Protein AF-A0A7C1FM64-F1 (afdb_monomer)

Mean predicted aligned error: 16.37 Å

Foldseek 3Di:
DPDDAQQAFDQDPVRDTHGRHHPVVVVVDDPPPPPVPVPPPPDQDPLNVLLVVLVVLLVQLVVQLVVLVVPPDDDPDPVRVVVVVVVCVVVDDPVVVVVVVVCCVVVPPDPQPDPVNVVVVVVNVVSVVSNVVSVVSNVVSVVSNVVSVVVVVVVVVVVD

pLDDT: mean 76.18, std 14.7, range [36.38, 93.38]

Solvent-accessible surface area (backbone atoms only — not comparable to full-atom values): 9291 Å² total; per-residue (Å²): 134,82,83,80,64,73,61,45,67,44,78,42,99,85,77,45,76,45,74,40,65,41,72,78,54,59,72,69,52,74,77,72,75,77,71,72,68,68,69,74,67,84,69,74,49,71,48,56,54,43,33,51,54,13,49,50,37,28,51,52,16,50,51,47,37,50,54,56,54,76,67,51,82,77,76,76,49,73,71,53,49,50,51,55,52,48,53,52,60,72,70,47,52,74,68,55,53,52,51,52,50,53,50,39,68,75,70,44,88,60,90,63,72,47,67,69,51,43,54,53,50,54,52,49,50,55,49,52,50,52,41,54,53,22,52,50,42,27,51,53,13,49,51,44,29,51,53,30,50,52,52,47,51,58,58,57,62,70,76,111

Secondary structure (DSSP, 8-state):
---PPTTPEEEPTTS-EEEPPPHHHHTTS----------------HHHHHHHHHHHHHHHHHHHHHHHHHTPPPPPPHHHHHHHHHHHHHHS-HHHHHHHHHHHHHH---TT-SHHHHHHHHHHHHHHHHHHHHHHHHHHHHHHHHHHHHHHHHHHGGG-

Sequence (160 aa):
MEPTQAGQQIPCDCGNLLAIPTLLEMRKLEPARAVVADKNGTSWGVAQRTIVAGIVLCLVGVALVAYFWLRRPELPDDTTIRRIVQQQVEAASPSELIWMWQTMRSEGLQPGRDKAVRSLLEWRRRYNLAMAGSCVVILAGGVVVVCALVTYRNTGAKAH

Structure (mmCIF, N/CA/C/O backbone):
data_AF-A0A7C1FM64-F1
#
_entry.id   AF-A0A7C1FM64-F1
#
loop_
_atom_site.group_PDB
_atom_site.id
_atom_site.type_symbol
_atom_site.label_atom_id
_atom_site.label_alt_id
_atom_site.label_comp_id
_atom_site.label_asym_id
_atom_site.label_entity_id
_atom_site.label_seq_id
_atom_site.pdbx_PDB_ins_code
_atom_site.Cartn_x
_atom_site.Cartn_y
_atom_site.Cartn_z
_atom_site.occupancy
_atom_site.B_iso_or_equiv
_atom_site.auth_seq_id
_atom_site.auth_comp_id
_atom_site.auth_asym_id
_atom_site.auth_atom_id
_atom_site.pdbx_PDB_model_num
ATOM 1 N N . MET A 1 1 ? -30.140 -26.288 44.783 1.00 41.25 1 MET A N 1
ATOM 2 C CA . MET A 1 1 ? -30.686 -24.956 45.102 1.00 41.25 1 MET A CA 1
ATOM 3 C C . MET A 1 1 ? -31.586 -25.166 46.301 1.00 41.25 1 MET A C 1
ATOM 5 O O . MET A 1 1 ? -32.655 -25.742 46.144 1.00 41.25 1 MET A O 1
ATOM 9 N N . GLU A 1 2 ? -31.087 -24.873 47.498 1.00 37.12 2 GLU A N 1
ATOM 10 C CA . GLU A 1 2 ? -31.894 -24.963 48.717 1.00 37.12 2 GLU A CA 1
ATOM 11 C C . GLU A 1 2 ? -33.025 -23.924 48.648 1.00 37.12 2 GLU A C 1
ATOM 13 O O . GLU A 1 2 ? -32.791 -22.805 48.185 1.00 37.12 2 GLU A O 1
ATOM 18 N N . PRO A 1 3 ? -34.263 -24.277 49.027 1.00 51.62 3 PRO A N 1
ATOM 19 C CA . PRO A 1 3 ? -35.376 -23.342 48.977 1.00 51.62 3 PRO A CA 1
ATOM 20 C C . PRO A 1 3 ? -35.182 -22.250 50.038 1.00 51.62 3 PRO A C 1
ATOM 22 O O . PRO A 1 3 ? -35.258 -22.519 51.236 1.00 51.62 3 PRO A O 1
ATOM 25 N N . THR A 1 4 ? -34.940 -21.012 49.601 1.00 57.34 4 THR A N 1
ATOM 26 C CA . THR A 1 4 ? -34.920 -19.831 50.476 1.00 57.34 4 THR A CA 1
ATOM 27 C C . THR A 1 4 ? -36.264 -19.707 51.196 1.00 57.34 4 THR A C 1
ATOM 29 O O . THR A 1 4 ? -37.318 -19.620 50.563 1.00 57.34 4 THR A O 1
ATOM 32 N N . GLN A 1 5 ? -36.229 -19.730 52.530 1.00 52.16 5 GLN A N 1
ATOM 33 C CA . GLN A 1 5 ? -37.417 -19.653 53.375 1.00 52.16 5 GLN A CA 1
ATOM 34 C C . GLN A 1 5 ? -38.068 -18.268 53.279 1.00 52.16 5 GLN A C 1
ATOM 36 O O . GLN A 1 5 ? -37.418 -17.234 53.442 1.00 52.16 5 GLN A O 1
ATOM 41 N N . ALA A 1 6 ? -39.380 -18.257 53.038 1.00 55.22 6 ALA A N 1
ATOM 42 C CA . ALA A 1 6 ? -40.194 -17.050 53.091 1.00 55.22 6 ALA A CA 1
ATOM 43 C C . ALA A 1 6 ? -40.084 -16.392 54.480 1.00 55.22 6 ALA A C 1
ATOM 45 O O . ALA A 1 6 ? -40.207 -17.075 55.496 1.00 55.22 6 ALA A O 1
ATOM 46 N N . GLY A 1 7 ? -39.861 -15.074 54.515 1.00 53.12 7 GLY A N 1
ATOM 47 C CA . GLY A 1 7 ? -39.626 -14.302 55.744 1.00 53.12 7 GLY A CA 1
ATOM 48 C C . GLY A 1 7 ? -38.170 -13.881 55.986 1.00 53.12 7 GLY A C 1
ATOM 49 O O . GLY A 1 7 ? -37.900 -13.203 56.975 1.00 53.12 7 GLY A O 1
ATOM 50 N N . GLN A 1 8 ? -37.229 -14.241 55.104 1.00 62.03 8 GLN A N 1
ATOM 51 C CA . GLN A 1 8 ? -35.846 -13.756 55.176 1.00 62.03 8 GLN A CA 1
ATOM 52 C C . GLN A 1 8 ? -35.662 -12.397 54.483 1.00 62.03 8 GLN A C 1
ATOM 54 O O . GLN A 1 8 ? -36.352 -12.062 53.519 1.00 62.03 8 GLN A O 1
ATOM 59 N N . GLN A 1 9 ? -34.713 -11.609 54.993 1.00 62.12 9 GLN A N 1
ATOM 60 C CA . GLN A 1 9 ? -34.239 -10.389 54.344 1.00 62.12 9 GLN A CA 1
ATOM 61 C C . GLN A 1 9 ? -33.069 -10.755 53.434 1.00 62.12 9 GLN A C 1
ATOM 63 O O . GLN A 1 9 ? -32.088 -11.329 53.906 1.00 62.12 9 GLN A O 1
ATOM 68 N N . ILE A 1 10 ? -33.173 -10.435 52.146 1.00 67.38 10 ILE A N 1
ATOM 69 C CA . ILE A 1 10 ? -32.073 -10.618 51.197 1.00 67.38 10 ILE A CA 1
ATOM 70 C C . ILE A 1 10 ? -31.409 -9.269 50.908 1.00 67.38 10 ILE A C 1
ATOM 72 O O . ILE A 1 10 ? -32.109 -8.268 50.724 1.00 67.38 10 ILE A O 1
ATOM 76 N N . PRO A 1 11 ? -30.069 -9.207 50.876 1.00 61.53 11 PRO A N 1
ATOM 77 C CA . PRO A 1 11 ? -29.375 -8.016 50.417 1.00 61.53 11 PRO A CA 1
ATOM 78 C C . PRO A 1 11 ? -29.646 -7.816 48.921 1.00 61.53 11 PRO A C 1
ATOM 80 O O . PRO A 1 11 ? -29.524 -8.747 48.127 1.00 61.53 11 PRO A O 1
ATOM 83 N N . CYS A 1 12 ? -30.044 -6.603 48.547 1.00 64.12 12 CYS A N 1
ATOM 84 C CA . CYS A 1 12 ? -30.202 -6.185 47.159 1.00 64.12 12 CYS A CA 1
ATOM 85 C C . CYS A 1 12 ? -28.880 -5.600 46.635 1.00 64.12 12 CYS A C 1
ATOM 87 O O . CYS A 1 12 ? -28.122 -5.011 47.407 1.00 64.12 12 CYS A O 1
ATOM 89 N N . ASP A 1 13 ? -28.639 -5.669 45.324 1.00 60.25 13 ASP A N 1
ATOM 90 C CA . ASP A 1 13 ? -27.460 -5.068 44.667 1.00 60.25 13 ASP A CA 1
ATOM 91 C C . ASP A 1 13 ? -27.332 -3.551 44.903 1.00 60.25 13 ASP A C 1
ATOM 93 O O . ASP A 1 13 ? -26.259 -2.978 44.741 1.00 60.25 13 ASP A O 1
ATOM 97 N N . CYS A 1 14 ? -28.409 -2.883 45.328 1.00 61.62 14 CYS A N 1
ATOM 98 C CA . CYS A 1 14 ? -28.390 -1.474 45.718 1.00 61.62 14 CYS A CA 1
ATOM 99 C C . CYS A 1 14 ? -27.955 -1.218 47.177 1.00 61.62 14 CYS A C 1
ATOM 101 O O . CYS A 1 14 ? -28.027 -0.080 47.636 1.00 61.62 14 CYS A O 1
ATOM 103 N N . GLY A 1 15 ? -27.536 -2.249 47.921 1.00 64.06 15 GLY A N 1
ATOM 104 C CA . GLY A 1 15 ? -27.068 -2.147 49.310 1.00 64.06 15 GLY A CA 1
ATOM 105 C C . GLY A 1 15 ? -28.174 -2.127 50.374 1.00 64.06 15 GLY A C 1
ATOM 106 O O . GLY A 1 15 ? -27.872 -2.092 51.564 1.00 64.06 15 GLY A O 1
ATOM 107 N N . ASN A 1 16 ? -29.447 -2.184 49.973 1.00 63.72 16 ASN A N 1
ATOM 108 C CA . ASN A 1 16 ? -30.587 -2.229 50.891 1.00 63.72 16 ASN A CA 1
ATOM 109 C C . ASN A 1 16 ? -31.028 -3.666 51.205 1.00 63.72 16 ASN A C 1
ATOM 111 O O . ASN A 1 16 ? -30.936 -4.561 50.365 1.00 63.72 16 ASN A O 1
ATOM 115 N N . LEU A 1 17 ? -31.560 -3.871 52.412 1.00 66.50 17 LEU A N 1
ATOM 116 C CA . LEU A 1 17 ? -32.146 -5.139 52.851 1.00 66.50 17 LEU A CA 1
ATOM 117 C C . LEU A 1 17 ? -33.606 -5.214 52.393 1.00 66.50 17 LEU A C 1
ATOM 119 O O . LEU A 1 17 ? -34.433 -4.396 52.798 1.00 66.50 17 LEU A O 1
ATOM 123 N N . LEU A 1 18 ? -33.925 -6.189 51.541 1.00 65.69 18 LEU A N 1
ATOM 124 C CA . LEU A 1 18 ? -35.274 -6.401 51.026 1.00 65.69 18 LEU A CA 1
ATOM 125 C C . LEU A 1 18 ? -35.954 -7.524 51.817 1.00 65.69 18 LEU A C 1
ATOM 127 O O . LEU A 1 18 ? -35.528 -8.678 51.766 1.00 65.69 18 LEU A O 1
ATOM 131 N N . ALA A 1 19 ? -37.006 -7.188 52.564 1.00 66.56 19 ALA A N 1
ATOM 132 C CA . ALA A 1 19 ? -37.796 -8.168 53.304 1.00 66.56 19 ALA A CA 1
ATOM 133 C C . ALA A 1 19 ? -38.711 -8.948 52.350 1.00 66.56 19 ALA A C 1
ATOM 135 O O . ALA A 1 19 ? -39.562 -8.360 51.681 1.00 66.56 19 ALA A O 1
ATOM 136 N N . ILE A 1 20 ? -38.546 -10.273 52.290 1.00 65.38 20 ILE A N 1
ATOM 137 C CA . ILE A 1 20 ? -39.428 -11.143 51.510 1.00 65.38 20 ILE A CA 1
ATOM 138 C C . ILE A 1 20 ? -40.727 -11.346 52.311 1.00 65.38 20 ILE A C 1
ATOM 140 O O . ILE A 1 20 ? -40.672 -11.926 53.401 1.00 65.38 20 ILE A O 1
ATOM 144 N N . PRO A 1 21 ? -41.892 -10.901 51.801 1.00 61.00 21 PRO A N 1
ATOM 145 C CA . PRO A 1 21 ? -43.161 -11.045 52.506 1.00 61.00 21 PRO A CA 1
ATOM 146 C C . PRO A 1 21 ? -43.526 -12.524 52.686 1.00 61.00 21 PRO A C 1
ATOM 148 O O . PRO A 1 21 ? -43.130 -13.389 51.903 1.00 61.00 21 PRO A O 1
ATOM 151 N N . THR A 1 22 ? -44.276 -12.838 53.741 1.00 66.75 22 THR A N 1
ATOM 152 C CA . THR A 1 22 ? -44.648 -14.227 54.057 1.00 66.75 22 THR A CA 1
ATOM 153 C C . THR A 1 22 ? -45.558 -14.833 52.978 1.00 66.75 22 THR A C 1
ATOM 155 O O . THR A 1 22 ? -46.249 -14.118 52.251 1.00 66.75 22 THR A O 1
ATOM 158 N N . LEU A 1 23 ? -45.606 -16.169 52.878 1.00 59.31 23 LEU A N 1
ATOM 159 C CA . LEU A 1 23 ? -46.397 -16.893 51.862 1.00 59.31 23 LEU A CA 1
ATOM 160 C C . LEU A 1 23 ? -47.882 -16.480 51.815 1.00 59.31 23 LEU A C 1
ATOM 162 O O . LEU A 1 23 ? -48.520 -16.556 50.765 1.00 59.31 23 LEU A O 1
ATOM 166 N N . LEU A 1 24 ? -48.432 -16.027 52.943 1.00 63.19 24 LEU A N 1
ATOM 167 C CA . LEU A 1 24 ? -49.823 -15.589 53.050 1.00 63.19 24 LEU A CA 1
ATOM 168 C C . LEU A 1 24 ? -50.060 -14.223 52.383 1.00 63.19 24 LEU A C 1
ATOM 170 O O . LEU A 1 24 ? -51.146 -13.967 51.863 1.00 63.19 24 LEU A O 1
ATOM 174 N N . GLU A 1 25 ? -49.037 -13.369 52.363 1.00 61.09 25 GLU A N 1
ATOM 175 C CA . GLU A 1 25 ? -49.055 -12.061 51.705 1.00 61.09 25 GLU A CA 1
ATOM 176 C C . GLU A 1 25 ? -48.661 -12.149 50.229 1.00 61.09 25 GLU A C 1
ATOM 178 O O . GLU A 1 25 ? -49.234 -11.431 49.412 1.00 61.09 25 GLU A O 1
ATOM 183 N N . MET A 1 26 ? -47.807 -13.110 49.852 1.00 62.41 26 MET A N 1
ATOM 184 C CA . MET A 1 26 ? -47.545 -13.448 48.443 1.00 62.41 26 MET A CA 1
ATOM 185 C C . MET A 1 26 ? -48.823 -13.796 47.674 1.00 62.41 26 MET A C 1
ATOM 187 O O . MET A 1 26 ? -48.951 -13.460 46.502 1.00 62.41 26 MET A O 1
ATOM 191 N N . ARG A 1 27 ? -49.805 -14.419 48.337 1.00 64.25 27 ARG A N 1
ATOM 192 C CA . ARG A 1 27 ? -51.092 -14.781 47.722 1.00 64.25 27 ARG A CA 1
ATOM 193 C C . ARG A 1 27 ? -52.015 -13.583 47.462 1.00 64.25 27 ARG A C 1
ATOM 195 O O . ARG A 1 27 ? -52.965 -13.717 46.699 1.00 64.25 27 ARG A O 1
ATOM 202 N N . LYS A 1 28 ? -51.768 -12.446 48.122 1.00 66.75 28 LYS A N 1
ATOM 203 C CA . LYS A 1 28 ? -52.545 -11.205 47.964 1.00 66.75 28 LYS A CA 1
ATOM 204 C C . LYS A 1 28 ? -51.949 -10.258 46.927 1.00 66.75 28 LYS A C 1
ATOM 206 O O . LYS A 1 28 ? -52.602 -9.285 46.565 1.00 66.75 28 LYS A O 1
ATOM 211 N N . LEU A 1 29 ? -50.725 -10.519 46.474 1.00 66.31 29 LEU A N 1
ATOM 212 C CA . LEU A 1 29 ? -50.103 -9.744 45.414 1.00 66.31 29 LEU A CA 1
ATOM 213 C C . LEU A 1 29 ? -50.836 -10.022 44.103 1.00 66.31 29 LEU A C 1
ATOM 215 O O . LEU A 1 29 ? -50.993 -11.171 43.688 1.00 66.31 29 LEU A O 1
ATOM 219 N N . GLU A 1 30 ? -51.304 -8.951 43.470 1.00 66.88 30 GLU A N 1
ATOM 220 C CA . GLU A 1 30 ? -51.884 -9.025 42.138 1.00 66.88 30 GLU A CA 1
ATOM 221 C C . GLU A 1 30 ? -50.823 -9.608 41.195 1.00 66.88 30 GLU A C 1
ATOM 223 O O . GLU A 1 30 ? -49.678 -9.137 41.214 1.00 66.88 30 GLU A O 1
ATOM 228 N N . PRO A 1 31 ? -51.136 -10.665 40.421 1.00 61.75 31 PRO A N 1
ATOM 229 C CA . PRO A 1 31 ? -50.178 -11.233 39.491 1.00 61.75 31 PRO A CA 1
ATOM 230 C C . PRO A 1 31 ? -49.771 -10.121 38.538 1.00 61.75 31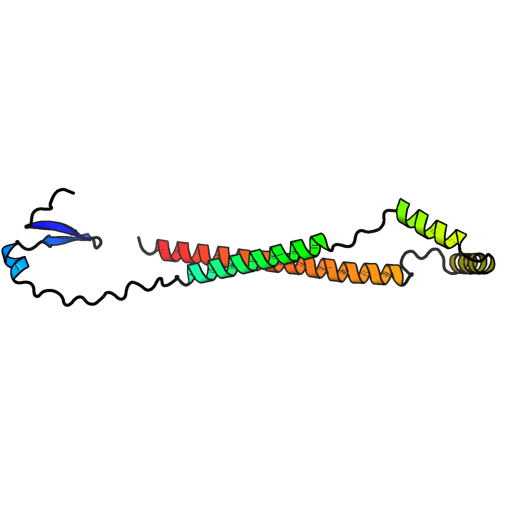 PRO A C 1
ATOM 232 O O . PRO A 1 31 ? -50.592 -9.628 37.763 1.00 61.75 31 PRO A O 1
ATOM 235 N N . ALA A 1 32 ? -48.509 -9.700 38.639 1.00 58.53 32 ALA A N 1
ATOM 236 C CA . ALA A 1 32 ? -47.971 -8.667 37.781 1.00 58.53 32 ALA A CA 1
ATOM 237 C C . ALA A 1 32 ? -48.270 -9.091 36.346 1.00 58.53 32 ALA A C 1
ATOM 239 O O . ALA A 1 32 ? -47.822 -10.151 35.897 1.00 58.53 32 ALA A O 1
ATOM 240 N N . ARG A 1 33 ? -49.085 -8.289 35.649 1.00 53.38 33 ARG A N 1
ATOM 241 C CA . ARG A 1 33 ? -49.299 -8.440 34.214 1.00 53.38 33 ARG A CA 1
ATOM 242 C C . ARG A 1 33 ? -47.903 -8.558 33.642 1.00 53.38 33 ARG A C 1
ATOM 244 O O . ARG A 1 33 ? -47.102 -7.654 33.871 1.00 53.38 33 ARG A O 1
ATOM 251 N N . ALA A 1 34 ? -47.596 -9.692 33.016 1.00 53.62 34 ALA A N 1
ATOM 252 C CA . ALA A 1 34 ? -46.309 -9.888 32.387 1.00 53.62 34 ALA A CA 1
ATOM 253 C C . ALA A 1 34 ? -46.202 -8.799 31.323 1.00 53.62 34 ALA A C 1
ATOM 255 O O . ALA A 1 34 ? -46.676 -8.952 30.198 1.00 53.62 34 ALA A O 1
ATOM 256 N N . VAL A 1 35 ? -45.635 -7.654 31.707 1.00 53.19 35 VAL A N 1
ATOM 257 C CA . VAL A 1 35 ? -44.930 -6.793 30.790 1.00 53.19 35 VAL A CA 1
ATOM 258 C C . VAL A 1 35 ? -43.922 -7.771 30.247 1.00 53.19 35 VAL A C 1
ATOM 260 O O . VAL A 1 35 ? -43.024 -8.210 30.967 1.00 53.19 35 VAL A O 1
ATOM 263 N N . VAL A 1 36 ? -44.195 -8.260 29.040 1.00 55.06 36 VAL A N 1
ATOM 264 C CA . VAL A 1 36 ? -43.194 -8.919 28.231 1.00 55.06 36 VAL A CA 1
ATOM 265 C C . VAL A 1 36 ? -42.093 -7.882 28.224 1.00 55.06 36 VAL A C 1
ATOM 267 O O . VAL A 1 36 ? -42.224 -6.861 27.557 1.00 55.06 36 VAL A O 1
ATOM 270 N N . ALA A 1 37 ? -41.114 -8.048 29.117 1.00 51.44 37 ALA A N 1
ATOM 271 C CA . ALA A 1 37 ? -39.898 -7.282 29.076 1.00 51.44 37 ALA A CA 1
ATOM 272 C C . ALA A 1 37 ? -39.419 -7.586 27.675 1.00 51.44 37 ALA A C 1
ATOM 274 O O . ALA A 1 37 ? -39.102 -8.744 27.385 1.00 51.44 37 ALA A O 1
ATOM 275 N N . ASP A 1 38 ? -39.592 -6.600 26.797 1.00 50.38 38 ASP A N 1
ATOM 276 C CA . ASP A 1 38 ? -39.270 -6.697 25.392 1.00 50.38 38 ASP A CA 1
ATOM 277 C C . ASP A 1 38 ? -37.862 -7.257 25.398 1.00 50.38 38 ASP A C 1
ATOM 279 O O . ASP A 1 38 ? -36.977 -6.614 25.966 1.00 50.38 38 ASP A O 1
ATOM 283 N N . LYS A 1 39 ? -37.713 -8.539 25.024 1.00 51.72 39 LYS A N 1
ATOM 284 C CA . LYS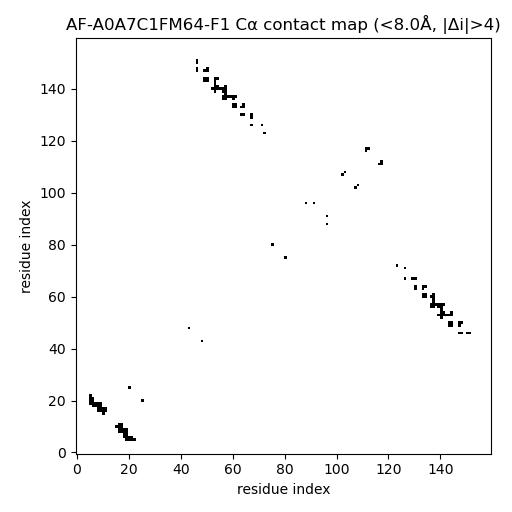 A 1 39 ? -36.501 -9.319 25.298 1.00 51.72 39 LYS A CA 1
ATOM 285 C C . LYS A 1 39 ? -35.373 -8.473 24.769 1.00 51.72 39 LYS A C 1
ATOM 287 O O . LYS A 1 39 ? -35.295 -8.414 23.549 1.00 51.72 39 LYS A O 1
ATOM 292 N N . ASN A 1 40 ? -34.611 -7.823 25.663 1.00 53.25 40 ASN A N 1
ATOM 293 C CA . ASN A 1 40 ? -33.657 -6.758 25.359 1.00 53.25 40 ASN A CA 1
ATOM 294 C C . ASN A 1 40 ? -33.045 -7.031 23.996 1.00 53.25 40 ASN A C 1
ATOM 296 O O . ASN A 1 40 ? -32.135 -7.858 23.894 1.00 53.25 40 ASN A O 1
ATOM 300 N N . GLY A 1 41 ? -33.652 -6.449 22.955 1.00 49.91 41 GLY A N 1
ATOM 301 C CA . GLY A 1 41 ? -33.379 -6.860 21.587 1.00 49.91 41 GLY A CA 1
ATOM 302 C C . GLY A 1 41 ? -31.926 -6.544 21.397 1.00 49.91 41 GLY A C 1
ATOM 303 O O . GLY A 1 41 ? -31.595 -5.377 21.558 1.00 49.91 41 GLY A O 1
ATOM 304 N N . THR A 1 42 ? -31.092 -7.573 21.222 1.00 58.53 42 THR A N 1
ATOM 305 C CA . THR A 1 42 ? -29.650 -7.593 21.494 1.00 58.53 42 THR A CA 1
ATOM 306 C C . THR A 1 42 ? -28.986 -6.321 20.982 1.00 58.53 42 THR A C 1
ATOM 308 O O . THR A 1 42 ? -28.513 -6.235 19.849 1.00 58.53 42 THR A O 1
ATOM 311 N N . SER A 1 43 ? -29.034 -5.277 21.802 1.00 62.88 43 SER A N 1
ATOM 312 C CA . SER A 1 43 ? -28.824 -3.916 21.340 1.00 62.88 43 SER A CA 1
ATOM 313 C C . SER A 1 43 ? -27.343 -3.716 21.496 1.00 62.88 43 SER A C 1
ATOM 315 O O . SER A 1 43 ? -26.864 -3.399 22.583 1.00 62.88 43 SER A O 1
ATOM 317 N N . TRP A 1 44 ? -26.609 -4.004 20.422 1.00 69.75 44 TRP A N 1
ATOM 318 C CA . TRP A 1 44 ? -25.174 -3.779 20.386 1.00 69.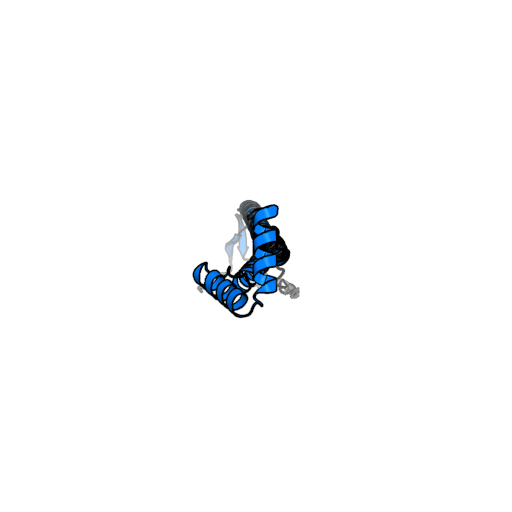75 44 TRP A CA 1
ATOM 319 C C . TRP A 1 44 ? -24.894 -2.364 20.867 1.00 69.75 44 TRP A C 1
ATOM 321 O O . TRP A 1 44 ? -25.345 -1.396 20.243 1.00 69.75 44 TRP A O 1
ATOM 331 N N . GLY A 1 45 ? -24.156 -2.263 21.972 1.00 75.56 45 GLY A N 1
ATOM 332 C CA . GLY A 1 45 ? -23.729 -0.979 22.500 1.00 75.56 45 GLY A CA 1
ATOM 333 C C . GLY A 1 45 ? -22.933 -0.225 21.438 1.00 75.56 45 GLY A C 1
ATOM 334 O O . GLY A 1 45 ? -22.270 -0.830 20.591 1.00 75.56 45 GLY A O 1
ATOM 335 N N . VAL A 1 46 ? -22.975 1.108 21.482 1.00 77.38 46 VAL A N 1
ATOM 336 C CA . VAL A 1 46 ? -22.241 1.967 20.534 1.00 77.38 46 VAL A CA 1
ATOM 337 C C . VAL A 1 46 ? -20.759 1.572 20.465 1.00 77.38 46 VAL A C 1
ATOM 339 O O . VAL A 1 46 ? -20.204 1.500 19.373 1.00 77.38 46 VAL A O 1
ATOM 342 N N . ALA A 1 47 ? -20.159 1.193 21.599 1.00 77.56 47 ALA A N 1
ATOM 343 C CA . ALA A 1 47 ? -18.788 0.689 21.673 1.00 77.56 47 ALA A CA 1
ATOM 344 C C . ALA A 1 47 ? -18.560 -0.623 20.892 1.00 77.56 47 ALA A C 1
ATOM 346 O O . ALA A 1 47 ? -17.548 -0.768 20.216 1.00 77.56 47 ALA A O 1
ATOM 347 N N . GLN A 1 48 ? -19.497 -1.577 20.927 1.00 82.81 48 GLN A N 1
ATOM 348 C CA . GLN A 1 48 ? -19.373 -2.814 20.140 1.00 82.81 48 GLN A CA 1
ATOM 349 C C . GLN A 1 48 ? -19.454 -2.526 18.639 1.00 82.81 48 GLN A C 1
ATOM 351 O O . GLN A 1 48 ? -18.682 -3.084 17.861 1.00 82.81 48 GLN A O 1
ATOM 356 N N . ARG A 1 49 ? -20.339 -1.609 18.225 1.00 85.81 49 ARG A N 1
ATOM 357 C CA . ARG A 1 49 ? -20.462 -1.202 16.817 1.00 85.81 49 ARG A CA 1
ATOM 358 C C . ARG A 1 49 ? -19.188 -0.525 16.305 1.00 85.81 49 ARG A C 1
ATOM 360 O O . ARG A 1 49 ? -18.748 -0.834 15.200 1.00 85.81 49 ARG A O 1
ATOM 367 N N . THR A 1 50 ? -18.577 0.358 17.097 1.00 85.56 50 THR A N 1
ATOM 368 C CA . THR A 1 50 ? -17.341 1.057 16.705 1.00 85.56 50 THR A CA 1
ATOM 369 C C . THR A 1 50 ? -16.127 0.132 16.680 1.00 85.56 50 THR A C 1
ATOM 371 O O . THR A 1 50 ? -15.317 0.238 15.760 1.00 85.56 50 THR A O 1
ATOM 374 N N . ILE A 1 51 ? -16.027 -0.822 17.613 1.00 86.56 51 ILE A N 1
ATOM 375 C CA . ILE A 1 51 ? -14.977 -1.853 17.589 1.00 86.56 51 ILE A CA 1
ATOM 376 C C . ILE A 1 51 ? -15.086 -2.691 16.314 1.00 86.56 51 ILE A C 1
ATOM 378 O O . ILE A 1 51 ? -14.092 -2.856 15.608 1.00 86.56 51 ILE A O 1
ATOM 382 N N . VAL A 1 52 ? -16.285 -3.176 15.975 1.00 89.06 52 VAL A N 1
ATOM 383 C CA . VAL A 1 52 ? -16.491 -3.973 14.755 1.00 89.06 52 VAL A CA 1
ATOM 384 C C . VAL A 1 52 ? -16.172 -3.155 13.504 1.00 89.06 52 VAL A C 1
ATOM 386 O O . VAL A 1 52 ? -15.468 -3.650 12.629 1.00 89.06 52 VAL A O 1
ATOM 389 N N . ALA A 1 53 ? -16.599 -1.891 13.437 1.00 88.12 53 ALA A N 1
ATOM 390 C CA . ALA A 1 53 ? -16.259 -1.009 12.321 1.00 88.12 53 ALA A CA 1
ATOM 391 C C . ALA A 1 53 ? -14.738 -0.812 12.166 1.00 88.12 53 ALA A C 1
ATOM 393 O O . ALA A 1 53 ? -14.216 -0.883 11.053 1.00 88.12 53 ALA A O 1
ATOM 394 N N . GLY A 1 54 ? -14.013 -0.621 13.274 1.00 87.75 54 GLY A N 1
ATOM 395 C CA . GLY A 1 54 ? -12.555 -0.501 13.266 1.00 87.75 54 GLY A CA 1
ATOM 396 C C . GLY A 1 54 ? -11.848 -1.792 12.833 1.00 87.75 54 GLY A C 1
ATOM 397 O O . GLY A 1 54 ? -10.914 -1.740 12.034 1.00 87.75 54 GLY A O 1
ATOM 398 N N . ILE A 1 55 ? -12.336 -2.957 13.273 1.00 91.00 55 ILE A N 1
ATOM 399 C CA . ILE A 1 55 ? -11.823 -4.265 12.830 1.00 91.00 55 ILE A CA 1
ATOM 400 C C . ILE A 1 55 ? -12.043 -4.452 11.326 1.00 91.00 55 ILE A C 1
ATOM 402 O O . ILE A 1 55 ? -11.123 -4.872 10.625 1.00 91.00 55 ILE A O 1
ATOM 406 N N . VAL A 1 56 ? -13.228 -4.112 10.813 1.00 92.81 56 VAL A N 1
ATOM 407 C CA . VAL A 1 56 ? -13.525 -4.192 9.375 1.00 92.81 56 VAL A CA 1
ATOM 408 C C . VAL A 1 56 ? -12.579 -3.291 8.577 1.00 92.81 56 VAL A C 1
ATOM 410 O O . VAL A 1 56 ? -12.023 -3.742 7.580 1.00 92.81 56 VAL A O 1
ATOM 413 N N . LEU A 1 57 ? -12.316 -2.064 9.038 1.00 90.44 57 LEU A N 1
ATOM 414 C CA . LEU A 1 57 ? -11.333 -1.169 8.414 1.00 90.44 57 LEU A CA 1
ATOM 415 C C . LEU A 1 57 ? -9.923 -1.775 8.385 1.00 90.44 57 LEU A C 1
ATOM 417 O O . LEU A 1 57 ? -9.269 -1.745 7.342 1.00 90.44 57 LEU A O 1
ATOM 421 N N . CYS A 1 58 ? -9.473 -2.371 9.492 1.00 91.44 58 CYS A N 1
ATOM 422 C CA . CYS A 1 58 ? -8.190 -3.072 9.538 1.00 91.44 58 CYS A CA 1
ATOM 423 C C . CYS A 1 58 ? -8.143 -4.237 8.543 1.00 91.44 58 CYS A C 1
ATOM 425 O O . CYS A 1 58 ? -7.166 -4.366 7.808 1.00 91.44 58 CYS A O 1
ATOM 427 N N . LEU A 1 59 ? -9.196 -5.058 8.478 1.00 93.00 59 LEU A N 1
ATOM 428 C CA . LEU A 1 59 ? -9.273 -6.187 7.547 1.00 93.00 59 LEU A CA 1
ATOM 429 C C . LEU A 1 59 ? -9.240 -5.730 6.087 1.00 93.00 59 LEU A C 1
ATOM 431 O O . LEU A 1 59 ? -8.516 -6.315 5.284 1.00 93.00 59 LEU A O 1
ATOM 435 N N . VAL A 1 60 ? -9.966 -4.662 5.749 1.00 93.06 60 VAL A N 1
ATOM 436 C CA . VAL A 1 60 ? -9.929 -4.063 4.408 1.00 93.06 60 VAL A CA 1
ATOM 437 C C . VAL A 1 60 ? -8.521 -3.564 4.082 1.00 93.06 60 VAL A C 1
ATOM 439 O O . VAL A 1 60 ? -8.005 -3.855 3.005 1.00 93.06 60 VAL A O 1
ATOM 442 N N . GLY A 1 61 ? -7.867 -2.872 5.016 1.00 89.75 61 GLY A N 1
ATOM 443 C CA . GLY A 1 61 ? -6.492 -2.415 4.838 1.00 89.75 61 GLY A CA 1
ATOM 444 C C . GLY A 1 61 ? -5.510 -3.570 4.613 1.00 89.75 61 GLY A C 1
ATOM 445 O O . GLY A 1 61 ? -4.706 -3.516 3.685 1.00 89.75 61 GLY A O 1
ATOM 446 N N . VAL A 1 62 ? -5.614 -4.651 5.393 1.00 91.94 62 VAL A N 1
ATOM 447 C CA . VAL A 1 62 ? -4.783 -5.858 5.227 1.00 91.94 62 VAL A CA 1
ATOM 448 C C . VAL A 1 62 ? -5.040 -6.529 3.879 1.00 91.94 62 VAL A C 1
ATOM 450 O O . VAL A 1 62 ? -4.088 -6.894 3.192 1.00 91.94 62 VAL A O 1
ATOM 453 N N . ALA A 1 63 ? -6.302 -6.652 3.463 1.00 92.50 63 ALA A N 1
ATOM 454 C CA . ALA A 1 63 ? -6.656 -7.221 2.165 1.00 92.50 63 ALA A CA 1
ATOM 455 C C . ALA A 1 63 ? -6.079 -6.395 1.004 1.00 92.50 63 ALA A C 1
ATOM 457 O O . ALA A 1 63 ? -5.538 -6.963 0.055 1.00 92.50 63 ALA A O 1
ATOM 458 N N . LEU A 1 64 ? -6.131 -5.062 1.100 1.00 90.25 64 LEU A N 1
ATOM 459 C CA . LEU A 1 64 ? -5.516 -4.167 0.120 1.00 90.25 64 LEU A CA 1
ATOM 460 C C . LEU A 1 64 ? -3.995 -4.330 0.089 1.00 90.25 64 LEU A C 1
ATOM 462 O O . LEU A 1 64 ? -3.431 -4.486 -0.991 1.00 90.25 64 LEU A O 1
ATOM 466 N N . VAL A 1 65 ? -3.331 -4.364 1.249 1.00 90.75 65 VAL A N 1
ATOM 467 C CA . VAL A 1 65 ? -1.881 -4.607 1.321 1.00 90.75 65 VAL A CA 1
ATOM 468 C C . VAL A 1 65 ? -1.526 -5.953 0.697 1.00 90.75 65 VAL A C 1
ATOM 470 O O . VAL A 1 65 ? -0.612 -6.001 -0.115 1.00 90.75 65 VAL A O 1
ATOM 473 N N . ALA A 1 66 ? -2.258 -7.025 1.005 1.00 91.00 66 ALA A N 1
ATOM 474 C CA . ALA A 1 66 ? -2.023 -8.344 0.423 1.00 91.00 66 ALA A CA 1
ATOM 475 C C . ALA A 1 66 ? -2.224 -8.343 -1.101 1.00 91.00 66 ALA A C 1
ATOM 477 O O . ALA A 1 66 ? -1.386 -8.863 -1.837 1.00 91.00 66 ALA A O 1
ATOM 478 N N . TYR A 1 67 ? -3.284 -7.697 -1.593 1.00 91.06 67 TYR A N 1
ATOM 479 C CA . TYR A 1 67 ? -3.539 -7.530 -3.025 1.00 91.06 67 TYR A CA 1
ATOM 480 C C . TYR A 1 67 ? -2.402 -6.772 -3.727 1.00 91.06 67 TYR A C 1
ATOM 482 O O . TYR A 1 67 ? -1.923 -7.198 -4.783 1.00 91.06 67 TYR A O 1
ATOM 490 N N . PHE A 1 68 ? -1.928 -5.685 -3.113 1.00 87.50 68 PHE A N 1
ATOM 491 C CA . PHE A 1 68 ? -0.756 -4.941 -3.570 1.00 87.50 68 PHE A CA 1
ATOM 492 C C . PHE A 1 68 ? 0.575 -5.647 -3.254 1.00 87.50 68 PHE A C 1
ATOM 494 O O . PHE A 1 68 ? 1.634 -5.216 -3.678 1.00 87.50 68 PHE A O 1
ATOM 501 N N . TRP A 1 69 ? 0.598 -6.728 -2.494 1.00 85.44 69 TRP A N 1
ATOM 502 C CA . TRP A 1 69 ? 1.824 -7.497 -2.316 1.00 85.44 69 TRP A CA 1
ATOM 503 C C . TRP A 1 69 ? 1.943 -8.544 -3.420 1.00 85.44 69 TRP A C 1
ATOM 505 O O . TRP A 1 69 ? 2.979 -8.667 -4.066 1.00 85.44 69 TRP A O 1
ATOM 515 N N . LEU A 1 70 ? 0.838 -9.236 -3.697 1.00 87.00 70 LEU A N 1
ATOM 516 C CA . LEU A 1 70 ? 0.739 -10.297 -4.700 1.00 87.00 70 LEU A CA 1
ATOM 517 C C . LEU A 1 70 ? 0.913 -9.796 -6.137 1.00 87.00 70 LEU A C 1
ATOM 519 O O . LEU A 1 70 ? 1.404 -10.531 -6.985 1.00 87.00 70 LEU A O 1
ATOM 523 N N . ARG A 1 71 ? 0.505 -8.557 -6.429 1.00 84.38 71 ARG A N 1
ATOM 524 C CA . ARG A 1 71 ? 0.638 -7.957 -7.769 1.00 84.38 71 ARG A CA 1
ATOM 525 C C . ARG A 1 71 ? 1.878 -7.082 -7.909 1.00 84.38 71 ARG A C 1
ATOM 527 O O . ARG A 1 71 ? 1.931 -6.256 -8.825 1.00 84.38 71 ARG A O 1
ATOM 534 N N . ARG A 1 72 ? 2.813 -7.168 -6.960 1.00 79.81 72 ARG A N 1
ATOM 535 C CA . ARG A 1 72 ? 3.987 -6.307 -6.960 1.00 79.81 72 ARG A CA 1
ATOM 536 C C . ARG A 1 72 ? 4.812 -6.648 -8.196 1.00 79.81 72 ARG A C 1
ATOM 538 O O . ARG A 1 72 ? 5.106 -7.820 -8.414 1.00 79.81 72 ARG A O 1
ATOM 545 N N . PRO A 1 73 ? 5.199 -5.656 -9.002 1.00 72.38 73 PRO A N 1
ATOM 546 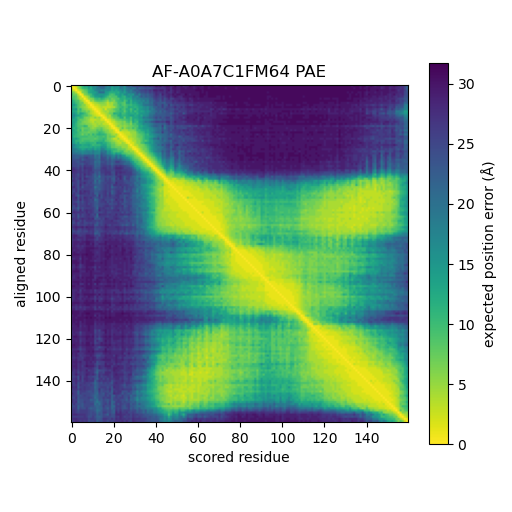C CA . PRO A 1 73 ? 6.085 -5.936 -10.109 1.00 72.38 73 PRO A CA 1
ATOM 547 C C . PRO A 1 73 ? 7.467 -6.312 -9.617 1.00 72.38 73 PRO A C 1
ATOM 549 O O . PRO A 1 73 ? 8.117 -5.547 -8.895 1.00 72.38 73 PRO A O 1
ATOM 552 N N . GLU A 1 74 ? 7.904 -7.488 -10.037 1.00 71.50 74 GLU A N 1
ATOM 553 C CA . GLU A 1 74 ? 9.285 -7.901 -9.891 1.00 71.50 74 GLU A CA 1
ATOM 554 C C . GLU A 1 74 ? 10.130 -7.138 -10.914 1.00 71.50 74 GLU A C 1
ATOM 556 O O . GLU A 1 74 ? 9.760 -7.015 -12.085 1.00 71.50 74 GLU A O 1
ATOM 561 N N . LEU A 1 75 ? 11.250 -6.580 -10.464 1.00 70.38 75 LEU A N 1
ATOM 562 C CA . LEU A 1 75 ? 12.246 -6.058 -11.389 1.00 70.38 75 LEU A CA 1
ATOM 563 C C . LEU A 1 75 ? 12.968 -7.269 -11.984 1.00 70.38 75 LEU A C 1
ATOM 565 O O . LEU A 1 75 ? 13.385 -8.132 -11.209 1.00 70.38 75 LEU A O 1
ATOM 569 N N . PRO A 1 76 ? 13.103 -7.364 -13.317 1.00 73.31 76 PRO A N 1
ATOM 570 C CA . PRO A 1 76 ? 13.912 -8.417 -13.903 1.00 73.31 76 PRO A CA 1
ATOM 571 C C . PRO A 1 76 ? 15.329 -8.311 -13.342 1.00 73.31 76 PRO A C 1
ATOM 573 O O . PRO A 1 76 ? 15.890 -7.219 -13.266 1.00 73.31 76 PRO A O 1
ATOM 576 N N . ASP A 1 77 ? 15.874 -9.448 -12.924 1.00 79.50 77 ASP A N 1
ATOM 577 C CA . ASP A 1 77 ? 17.237 -9.539 -12.410 1.00 79.50 77 ASP A CA 1
ATOM 578 C C . ASP A 1 77 ? 18.259 -9.102 -13.478 1.00 79.50 77 ASP A C 1
ATOM 580 O O . ASP A 1 77 ? 17.988 -9.209 -14.681 1.00 79.50 77 ASP A O 1
ATOM 584 N N . ASP A 1 78 ? 19.450 -8.663 -13.063 1.00 78.75 78 ASP A N 1
ATOM 585 C CA . ASP A 1 78 ? 20.500 -8.170 -13.973 1.00 78.75 78 ASP A CA 1
ATOM 586 C C . ASP A 1 78 ? 20.851 -9.210 -15.048 1.00 78.75 78 ASP A C 1
ATOM 588 O O . ASP A 1 78 ? 21.089 -8.885 -16.216 1.00 78.75 78 ASP A O 1
ATOM 592 N N . THR A 1 79 ? 20.808 -10.491 -14.679 1.00 83.81 79 THR A N 1
ATOM 593 C CA . THR A 1 79 ? 21.018 -11.614 -15.597 1.00 83.81 79 THR A CA 1
ATOM 594 C C . THR A 1 79 ? 19.938 -11.703 -16.680 1.00 83.81 79 THR A C 1
ATOM 596 O O . THR A 1 79 ? 20.238 -11.985 -17.844 1.00 83.81 79 THR A O 1
ATOM 599 N N . THR A 1 80 ? 18.688 -11.420 -16.316 1.00 82.38 80 THR A N 1
ATOM 600 C CA . THR A 1 80 ? 17.527 -11.441 -17.212 1.00 82.38 80 THR A CA 1
ATOM 601 C C . THR A 1 80 ? 17.554 -10.233 -18.139 1.00 82.38 80 THR A C 1
ATOM 603 O O . THR A 1 80 ? 17.379 -10.388 -19.348 1.00 82.38 80 THR A O 1
ATOM 606 N N . ILE A 1 81 ? 17.869 -9.049 -17.605 1.00 81.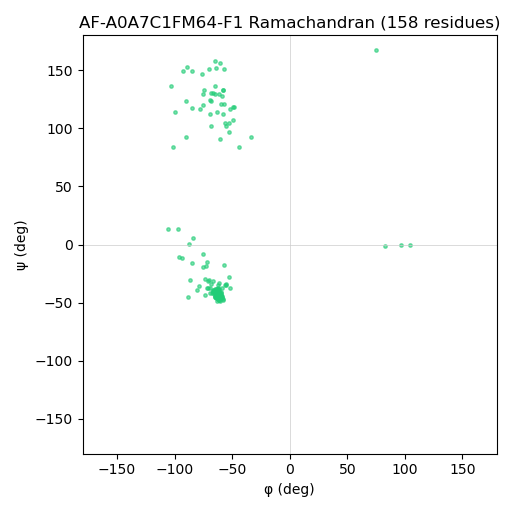12 81 ILE A N 1
ATOM 607 C CA . ILE A 1 81 ? 18.058 -7.826 -18.395 1.00 81.12 81 ILE A CA 1
ATOM 608 C C . ILE A 1 81 ? 19.152 -8.046 -19.439 1.00 81.12 81 ILE A C 1
ATOM 610 O O . ILE A 1 81 ? 18.941 -7.771 -20.619 1.00 81.12 81 ILE A O 1
ATOM 614 N N . ARG A 1 82 ? 20.298 -8.606 -19.035 1.00 83.12 82 ARG A N 1
ATOM 615 C CA . ARG A 1 82 ? 21.412 -8.869 -19.951 1.00 83.12 82 ARG A CA 1
ATOM 616 C C . ARG A 1 82 ? 21.015 -9.804 -21.092 1.00 83.12 82 ARG A C 1
ATOM 618 O O . ARG A 1 82 ? 21.377 -9.529 -22.230 1.00 83.12 82 ARG A O 1
ATOM 625 N N . ARG A 1 83 ? 20.244 -10.862 -20.812 1.00 86.88 83 ARG A N 1
ATOM 626 C CA . ARG A 1 83 ? 19.725 -11.770 -21.851 1.00 86.88 83 ARG A CA 1
ATOM 627 C C . ARG A 1 83 ? 18.779 -11.065 -22.818 1.00 86.88 83 ARG A C 1
ATOM 629 O O . ARG A 1 83 ? 18.930 -11.241 -24.020 1.00 86.88 83 ARG A O 1
ATOM 636 N N . ILE A 1 84 ? 17.848 -10.256 -22.310 1.00 84.75 84 ILE A N 1
ATOM 637 C CA . ILE A 1 84 ? 16.905 -9.497 -23.147 1.00 84.75 84 ILE A CA 1
ATOM 638 C C . ILE A 1 84 ? 17.666 -8.530 -24.058 1.00 84.75 84 ILE A C 1
ATOM 640 O O . ILE A 1 84 ? 17.432 -8.506 -25.264 1.00 84.75 84 ILE A O 1
ATOM 644 N N . VAL A 1 85 ? 18.611 -7.768 -23.500 1.00 84.50 85 VAL A N 1
ATOM 645 C CA . VAL A 1 85 ? 19.444 -6.834 -24.271 1.00 84.50 85 VAL A CA 1
ATOM 646 C C . VAL A 1 85 ? 20.261 -7.583 -25.319 1.00 84.50 85 VAL A C 1
ATOM 648 O O . VAL A 1 85 ? 20.314 -7.153 -26.466 1.00 84.50 85 VAL A O 1
ATOM 651 N N . GLN A 1 86 ? 20.856 -8.719 -24.957 1.00 89.00 86 GLN A N 1
ATOM 652 C CA . GLN A 1 86 ? 21.633 -9.527 -25.890 1.00 89.00 86 GLN A CA 1
ATOM 653 C C . GLN A 1 86 ? 20.772 -10.051 -27.047 1.00 89.00 86 GLN A C 1
ATOM 655 O O . GLN A 1 86 ? 21.172 -9.916 -28.198 1.00 89.00 86 GLN A O 1
ATOM 660 N N . GLN A 1 87 ? 19.561 -10.543 -26.770 1.00 89.94 87 GLN A N 1
ATOM 661 C CA . GLN A 1 87 ? 18.623 -10.959 -27.817 1.00 89.94 87 GLN A CA 1
ATOM 662 C C . GLN A 1 87 ? 18.231 -9.804 -28.745 1.00 89.94 87 GLN A C 1
ATOM 664 O O . GLN A 1 87 ? 18.122 -10.002 -29.951 1.00 89.94 87 GLN A O 1
ATOM 669 N N . GLN A 1 88 ? 18.042 -8.593 -28.213 1.00 84.94 88 GLN A N 1
ATOM 670 C CA . GLN A 1 88 ? 17.746 -7.428 -29.052 1.00 84.94 88 GLN A CA 1
ATOM 671 C C . GLN A 1 88 ? 18.939 -7.005 -29.909 1.00 84.94 88 GLN A C 1
ATOM 673 O O . GLN A 1 88 ? 18.752 -6.636 -31.063 1.00 84.94 88 GLN A O 1
ATOM 678 N N . VAL A 1 89 ? 20.157 -7.091 -29.371 1.00 88.00 89 VAL A N 1
ATOM 679 C CA . VAL A 1 89 ? 21.390 -6.808 -30.118 1.00 88.00 89 VAL A CA 1
ATOM 680 C C . VAL A 1 89 ? 21.600 -7.824 -31.241 1.00 88.00 89 VAL A C 1
ATOM 682 O O . VAL A 1 89 ? 21.967 -7.431 -32.342 1.00 88.00 89 VAL A O 1
ATOM 685 N N . GLU A 1 90 ? 21.339 -9.106 -30.985 1.00 92.06 90 GLU A N 1
ATOM 686 C CA . GLU A 1 90 ? 21.455 -10.176 -31.985 1.00 92.06 90 GLU A CA 1
ATOM 687 C C . GLU A 1 90 ? 20.372 -10.089 -33.075 1.00 92.06 90 GLU A C 1
ATOM 689 O O . GLU A 1 90 ? 20.622 -10.471 -34.216 1.00 92.06 90 GLU A O 1
ATOM 694 N N . ALA A 1 91 ? 19.185 -9.571 -32.745 1.00 92.38 91 ALA A N 1
ATOM 695 C CA . ALA A 1 91 ? 18.086 -9.386 -33.693 1.00 92.38 91 ALA A CA 1
ATOM 696 C C . ALA A 1 91 ? 18.167 -8.075 -34.500 1.00 92.38 91 ALA A C 1
ATOM 698 O O . ALA A 1 91 ? 17.467 -7.936 -35.504 1.00 92.38 91 ALA A O 1
ATOM 699 N N . ALA A 1 92 ? 18.979 -7.109 -34.064 1.00 91.00 92 ALA A N 1
ATOM 700 C CA . ALA A 1 92 ? 19.088 -5.801 -34.700 1.00 91.00 92 ALA A CA 1
ATOM 701 C C . ALA A 1 92 ? 19.916 -5.850 -35.989 1.00 91.00 92 ALA A C 1
ATOM 703 O O . ALA A 1 92 ? 20.908 -6.574 -36.107 1.00 91.00 92 ALA A O 1
ATOM 704 N N . SER A 1 93 ? 19.548 -5.015 -36.960 1.00 93.38 93 SER A N 1
ATOM 705 C CA . SER A 1 93 ? 20.341 -4.871 -38.179 1.00 93.38 93 SER A CA 1
ATOM 706 C C . SER A 1 93 ? 21.674 -4.145 -37.900 1.00 93.38 93 SER A C 1
ATOM 708 O O . SER A 1 93 ? 21.746 -3.275 -37.024 1.00 93.38 93 SER A O 1
ATOM 710 N N . PRO A 1 94 ? 22.745 -4.416 -38.674 1.00 91.81 94 PRO A N 1
ATOM 711 C CA . PRO A 1 94 ? 24.035 -3.740 -38.500 1.00 91.81 94 PRO A CA 1
ATOM 712 C C . PRO A 1 94 ? 23.946 -2.207 -38.579 1.00 91.81 94 PRO A C 1
ATOM 714 O O . PRO A 1 94 ? 24.651 -1.501 -37.859 1.00 91.81 94 PRO A O 1
ATOM 717 N N . SER A 1 95 ? 23.057 -1.677 -39.425 1.00 92.44 95 SER A N 1
ATOM 718 C CA . SER A 1 95 ? 22.803 -0.237 -39.544 1.00 92.44 95 SER A CA 1
ATOM 719 C C . SER A 1 95 ? 22.165 0.363 -38.291 1.00 92.44 95 SER A C 1
ATOM 721 O O . SER A 1 95 ? 22.560 1.450 -37.871 1.00 92.44 95 SER A O 1
ATOM 723 N N . GLU A 1 96 ? 21.216 -0.341 -37.668 1.00 90.38 96 GLU A N 1
ATOM 724 C CA . GLU A 1 96 ? 20.594 0.100 -36.413 1.00 90.38 96 GLU A CA 1
ATOM 725 C C . GLU A 1 96 ? 21.602 0.088 -35.265 1.00 90.38 96 GLU A C 1
ATOM 727 O O . GLU A 1 96 ? 21.633 1.026 -34.474 1.00 90.38 96 GLU A O 1
ATOM 732 N N . LEU A 1 97 ? 22.479 -0.919 -35.211 1.00 90.50 97 LEU A N 1
ATOM 733 C CA . LEU A 1 97 ? 23.547 -1.006 -34.211 1.00 90.50 97 LEU A CA 1
ATOM 734 C C . LEU A 1 97 ? 24.521 0.174 -34.308 1.00 90.50 97 LEU A C 1
ATOM 736 O O . LEU A 1 97 ? 24.868 0.769 -33.285 1.00 90.50 97 LEU A O 1
ATOM 740 N N . ILE A 1 98 ? 24.925 0.553 -35.525 1.00 92.19 98 ILE A N 1
ATOM 741 C CA . ILE A 1 98 ? 25.781 1.727 -35.753 1.00 92.19 98 ILE A CA 1
ATOM 742 C C . ILE A 1 98 ? 25.068 3.004 -35.304 1.00 92.19 98 ILE A C 1
ATOM 744 O O . ILE A 1 98 ? 25.668 3.820 -34.603 1.00 92.19 98 ILE A O 1
ATOM 748 N N . TRP A 1 99 ? 23.792 3.166 -35.660 1.00 89.31 99 TRP A N 1
ATOM 749 C CA . TRP A 1 99 ? 23.009 4.334 -35.261 1.00 89.31 99 TRP A CA 1
ATOM 750 C C . TRP A 1 99 ? 22.848 4.416 -33.738 1.00 89.31 99 TRP A C 1
ATOM 752 O O . TRP A 1 99 ? 23.075 5.464 -33.134 1.00 89.31 99 TRP A O 1
ATOM 762 N N . MET A 1 100 ? 22.539 3.292 -33.091 1.00 85.19 100 MET A N 1
ATOM 763 C CA . MET A 1 100 ? 22.390 3.197 -31.641 1.00 85.19 100 MET A CA 1
ATOM 764 C C . MET A 1 100 ? 23.709 3.515 -30.924 1.00 85.19 100 MET A C 1
ATOM 766 O O . MET A 1 100 ? 23.713 4.256 -29.940 1.00 85.19 100 MET A O 1
ATOM 770 N N . TRP A 1 101 ? 24.843 3.036 -31.447 1.00 87.12 101 TRP A N 1
ATOM 771 C CA . TRP A 1 101 ? 26.171 3.375 -30.930 1.00 87.12 101 TRP A CA 1
ATOM 772 C C . TRP A 1 101 ? 26.516 4.859 -31.101 1.00 87.12 101 TRP A C 1
ATOM 774 O O . TRP A 1 101 ? 27.009 5.480 -30.159 1.00 87.12 101 TRP A O 1
ATOM 784 N N . GLN A 1 102 ? 26.234 5.451 -32.267 1.00 91.50 102 GLN A N 1
ATOM 785 C CA . GLN A 1 102 ? 26.464 6.879 -32.508 1.00 91.50 102 GLN A CA 1
ATOM 786 C C . GLN A 1 102 ? 25.637 7.750 -31.557 1.00 91.50 102 GLN A C 1
ATOM 788 O O . GLN A 1 102 ? 26.179 8.695 -30.983 1.00 91.50 102 GLN A O 1
ATOM 793 N N . THR A 1 103 ? 24.372 7.390 -31.331 1.00 85.88 103 THR A N 1
ATOM 794 C CA . THR A 1 103 ? 23.492 8.057 -30.363 1.00 85.88 103 THR A CA 1
ATOM 795 C C . THR A 1 103 ? 24.020 7.926 -28.933 1.00 85.88 103 THR A C 1
ATOM 797 O O . THR A 1 103 ? 24.124 8.923 -28.224 1.00 85.88 103 THR A O 1
ATOM 800 N N . MET A 1 104 ? 24.443 6.731 -28.505 1.00 85.00 104 MET A N 1
ATOM 801 C CA . MET A 1 104 ? 25.047 6.551 -27.175 1.00 85.00 104 MET A CA 1
ATOM 802 C C . MET A 1 104 ? 26.346 7.347 -27.005 1.00 85.00 104 MET A C 1
ATOM 804 O O . MET A 1 104 ? 26.637 7.841 -25.917 1.00 85.00 104 MET A O 1
ATOM 808 N N . ARG A 1 105 ? 27.135 7.486 -28.074 1.00 87.81 105 ARG A N 1
ATOM 809 C CA . ARG A 1 105 ? 28.384 8.251 -28.061 1.00 87.81 105 ARG A CA 1
ATOM 810 C C . ARG A 1 105 ? 28.145 9.758 -27.975 1.00 87.81 105 ARG A C 1
ATOM 812 O O . ARG A 1 105 ? 28.927 10.440 -27.319 1.00 87.81 105 ARG A O 1
ATOM 819 N N . SER A 1 106 ? 27.117 10.278 -28.643 1.00 86.75 106 SER A N 1
ATOM 820 C CA . SER A 1 106 ? 26.810 11.713 -28.655 1.00 86.75 106 SER A CA 1
ATOM 821 C C . SER A 1 106 ? 26.059 12.166 -27.402 1.00 86.75 106 SER A C 1
ATOM 823 O O . SER A 1 106 ? 26.343 13.238 -26.875 1.00 86.75 106 SER A O 1
ATOM 825 N N . GLU A 1 107 ? 25.130 11.352 -26.901 1.00 81.00 107 GLU A N 1
ATOM 826 C CA . GLU A 1 107 ? 24.273 11.700 -25.762 1.00 81.00 107 GLU A CA 1
ATOM 827 C C . GLU A 1 107 ? 24.785 11.167 -24.417 1.00 81.00 107 GLU A C 1
ATOM 829 O O . GLU A 1 107 ? 24.259 11.548 -23.366 1.00 81.00 107 GLU A O 1
ATOM 834 N N . GLY A 1 108 ? 25.788 10.285 -24.442 1.00 77.12 108 GLY A N 1
ATOM 835 C CA . GLY A 1 108 ? 26.252 9.527 -23.286 1.00 77.12 108 GLY A CA 1
ATOM 836 C C . GLY A 1 108 ? 25.304 8.385 -22.896 1.00 77.12 108 GLY A C 1
ATOM 837 O O . 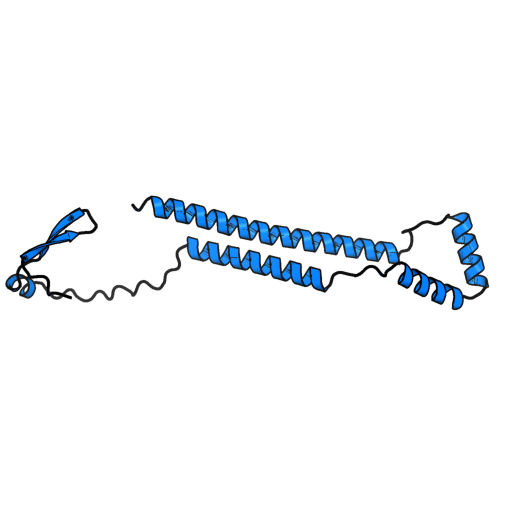GLY A 1 108 ? 24.156 8.298 -23.335 1.00 77.12 108 GLY A O 1
ATOM 838 N N . LEU A 1 109 ? 25.776 7.494 -22.020 1.00 71.31 109 LEU A N 1
ATOM 839 C CA . LEU A 1 109 ? 24.923 6.496 -21.371 1.00 71.31 109 LEU A CA 1
ATOM 840 C C . LEU A 1 109 ? 23.984 7.229 -20.404 1.00 71.31 109 LEU A C 1
ATOM 842 O O . LEU A 1 109 ? 24.407 7.629 -19.323 1.00 71.31 109 LEU A O 1
ATOM 846 N N . GLN A 1 110 ? 22.722 7.425 -20.792 1.00 68.00 110 GLN A N 1
ATOM 847 C CA . GLN A 1 110 ? 21.694 8.026 -19.935 1.00 68.00 110 GLN A CA 1
ATOM 848 C C . GLN A 1 110 ? 20.778 6.941 -19.350 1.00 68.00 110 GLN A C 1
ATOM 850 O O . GLN A 1 110 ? 19.701 6.678 -19.903 1.00 68.00 110 GLN A O 1
ATOM 855 N N . PRO A 1 111 ? 21.170 6.293 -18.233 1.00 60.66 111 PRO A N 1
ATOM 856 C CA . PRO A 1 111 ? 20.306 5.338 -17.555 1.00 60.66 111 PRO A CA 1
ATOM 857 C C . PRO A 1 111 ? 19.012 6.042 -17.124 1.00 60.66 111 PRO A C 1
ATOM 859 O O . PRO A 1 111 ? 19.031 7.037 -16.405 1.00 60.66 111 PRO A O 1
ATOM 862 N N . GLY A 1 112 ? 17.870 5.543 -17.604 1.00 57.47 112 GLY A N 1
ATOM 863 C CA . GLY A 1 112 ? 16.544 6.051 -17.235 1.00 57.47 112 GLY A CA 1
ATOM 864 C C . GLY A 1 112 ? 15.908 7.060 -18.196 1.00 57.47 112 GLY A C 1
ATOM 865 O O . GLY A 1 112 ? 14.768 7.467 -17.963 1.00 57.47 112 GLY A O 1
ATOM 866 N N . ARG A 1 113 ? 16.566 7.447 -19.302 1.00 60.75 113 ARG A N 1
ATOM 867 C CA . ARG A 1 113 ? 15.908 8.286 -20.327 1.00 60.75 113 ARG A CA 1
ATOM 868 C C . ARG A 1 113 ? 14.917 7.504 -21.183 1.00 60.75 113 ARG A C 1
ATOM 870 O O . ARG A 1 113 ? 14.019 8.115 -21.767 1.00 60.75 113 ARG A O 1
ATOM 877 N N . ASP A 1 114 ? 15.050 6.186 -21.196 1.00 68.38 114 ASP A N 1
ATOM 878 C CA . ASP A 1 114 ? 14.170 5.287 -21.917 1.00 68.38 114 ASP A CA 1
ATOM 879 C C . ASP A 1 114 ? 12.726 5.390 -21.396 1.00 68.38 114 ASP A C 1
ATOM 881 O O . ASP A 1 114 ? 12.461 5.354 -20.187 1.00 68.38 114 ASP A O 1
ATOM 885 N N . LYS A 1 115 ? 11.774 5.568 -22.316 1.00 67.75 115 LYS A N 1
ATOM 886 C CA . LYS A 1 115 ? 10.349 5.739 -21.985 1.00 67.75 115 LYS A CA 1
ATOM 887 C C . LYS A 1 115 ? 9.808 4.501 -21.265 1.00 67.75 115 LYS A C 1
ATOM 889 O O . LYS A 1 115 ? 8.973 4.627 -20.364 1.00 67.75 115 LYS A O 1
ATOM 894 N N . ALA A 1 116 ? 10.330 3.323 -21.611 1.00 67.19 116 ALA A N 1
ATOM 895 C CA . ALA A 1 116 ? 10.009 2.069 -20.941 1.00 67.19 116 ALA A CA 1
ATOM 896 C C . ALA A 1 116 ? 10.412 2.105 -19.456 1.00 67.19 116 ALA A C 1
ATOM 898 O O . ALA A 1 116 ? 9.603 1.803 -18.583 1.00 67.19 116 ALA A O 1
ATOM 899 N N . VAL A 1 117 ? 11.619 2.585 -19.145 1.00 71.19 117 VAL A N 1
ATOM 900 C CA . VAL A 1 117 ? 12.109 2.666 -17.760 1.00 71.19 117 VAL A CA 1
ATOM 901 C C . VAL A 1 117 ? 11.322 3.697 -16.947 1.00 71.19 117 VAL A C 1
ATOM 903 O O . VAL A 1 117 ? 10.939 3.422 -15.809 1.00 71.19 117 VAL A O 1
ATOM 906 N N . ARG A 1 118 ? 11.010 4.868 -17.521 1.00 76.12 118 ARG A N 1
ATOM 907 C CA . ARG A 1 118 ? 10.222 5.896 -16.813 1.00 76.12 118 ARG A CA 1
ATOM 908 C C . ARG A 1 118 ? 8.802 5.445 -16.501 1.00 76.12 118 ARG A C 1
ATOM 910 O O . ARG A 1 118 ? 8.356 5.626 -15.373 1.00 76.12 118 ARG A O 1
ATOM 917 N N . SER A 1 119 ? 8.114 4.831 -17.461 1.00 76.19 119 SER A N 1
ATOM 918 C CA . SER A 1 119 ? 6.750 4.333 -17.243 1.00 76.19 119 SER A CA 1
ATOM 919 C C . SER A 1 119 ? 6.697 3.249 -16.159 1.00 76.19 119 SER A C 1
ATOM 921 O O . SER A 1 119 ? 5.807 3.285 -15.307 1.00 76.19 119 SER A O 1
ATOM 923 N N . LEU A 1 120 ? 7.695 2.359 -16.104 1.00 79.25 120 LEU A N 1
ATOM 924 C CA . LEU A 1 120 ? 7.843 1.379 -15.022 1.00 79.25 120 LEU A CA 1
ATOM 925 C C . LEU A 1 120 ? 8.061 2.050 -13.657 1.00 79.25 120 LEU A C 1
ATOM 927 O O . LEU A 1 120 ? 7.422 1.669 -12.674 1.00 79.25 120 LEU A O 1
ATOM 931 N N . LEU A 1 121 ? 8.924 3.068 -13.583 1.00 81.69 121 LEU A N 1
ATOM 932 C CA . LEU A 1 121 ? 9.185 3.816 -12.347 1.00 81.69 121 LEU A CA 1
ATOM 933 C C . LEU A 1 121 ? 7.957 4.600 -11.866 1.00 81.69 121 LEU A C 1
ATOM 935 O O . LEU A 1 121 ? 7.648 4.590 -10.673 1.00 81.69 121 LEU A O 1
ATOM 939 N N . GLU A 1 122 ? 7.233 5.256 -12.773 1.00 84.31 122 GLU A N 1
ATOM 940 C CA . GLU A 1 122 ? 5.992 5.972 -12.459 1.00 84.31 122 GLU A CA 1
ATOM 941 C C . GLU A 1 122 ? 4.905 5.024 -11.963 1.00 84.31 122 GLU A C 1
ATOM 943 O O . GLU A 1 122 ? 4.241 5.298 -10.956 1.00 84.31 122 GLU A O 1
ATOM 948 N N . TRP A 1 123 ? 4.745 3.886 -12.634 1.00 80.62 123 TRP A N 1
ATOM 949 C CA . TRP A 1 123 ? 3.793 2.868 -12.226 1.00 80.62 123 TRP A CA 1
ATOM 950 C C . TRP A 1 123 ? 4.155 2.284 -10.852 1.00 80.62 123 TRP A C 1
ATOM 952 O O . TRP A 1 123 ? 3.294 2.220 -9.972 1.00 80.62 123 TRP A O 1
ATOM 962 N N . ARG A 1 124 ? 5.441 2.008 -10.594 1.00 83.44 124 ARG A N 1
ATOM 963 C CA . ARG A 1 124 ? 5.941 1.597 -9.270 1.00 83.44 124 ARG A CA 1
ATOM 964 C C . ARG A 1 124 ? 5.703 2.658 -8.197 1.00 83.44 124 ARG A C 1
ATOM 966 O O . ARG A 1 124 ? 5.339 2.322 -7.073 1.00 83.44 124 ARG A O 1
ATOM 973 N N . ARG A 1 125 ? 5.883 3.942 -8.515 1.00 85.56 125 ARG A N 1
ATOM 974 C CA . ARG A 1 125 ? 5.629 5.040 -7.571 1.00 85.56 125 ARG A CA 1
ATOM 975 C C . ARG A 1 125 ? 4.159 5.089 -7.164 1.00 85.56 125 ARG A C 1
ATOM 977 O O . ARG A 1 125 ? 3.871 5.170 -5.973 1.00 85.56 125 ARG A O 1
ATOM 984 N N . ARG A 1 126 ? 3.238 4.998 -8.129 1.00 85.81 126 ARG A N 1
ATOM 985 C CA . ARG A 1 126 ? 1.789 4.929 -7.860 1.00 85.81 126 ARG A CA 1
ATOM 986 C C . ARG A 1 126 ? 1.448 3.718 -6.996 1.00 85.81 126 ARG A C 1
ATOM 988 O O . ARG A 1 126 ? 0.673 3.838 -6.053 1.00 85.81 126 ARG A O 1
ATOM 995 N N . TYR A 1 127 ? 2.085 2.588 -7.277 1.00 86.12 127 TYR A N 1
ATOM 996 C CA . TYR A 1 127 ? 1.914 1.355 -6.524 1.00 86.12 127 TYR A CA 1
ATOM 997 C C . TYR A 1 127 ? 2.371 1.472 -5.066 1.00 86.12 127 TYR A C 1
ATOM 999 O O . TYR A 1 127 ? 1.621 1.151 -4.148 1.00 86.12 127 TYR A O 1
ATOM 1007 N N . ASN A 1 128 ? 3.572 2.008 -4.837 1.00 86.06 128 ASN A N 1
ATOM 1008 C CA . ASN A 1 128 ? 4.0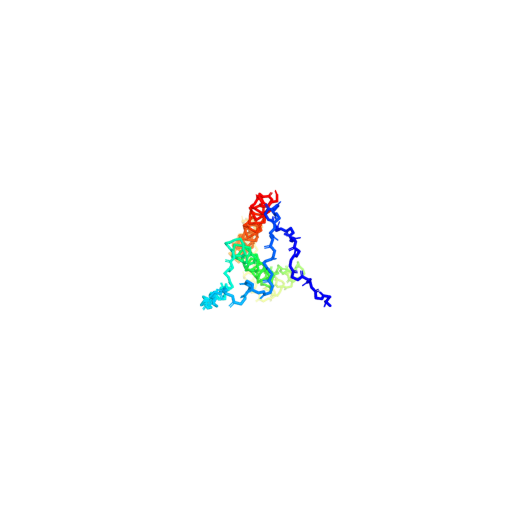98 2.239 -3.493 1.00 86.06 128 ASN A CA 1
ATOM 1009 C C . ASN A 1 128 ? 3.236 3.242 -2.712 1.00 86.06 128 ASN A C 1
ATOM 1011 O O . ASN A 1 128 ? 3.012 3.048 -1.521 1.00 86.06 128 ASN A O 1
ATOM 1015 N N . LEU A 1 129 ? 2.723 4.288 -3.374 1.00 88.69 129 LEU A N 1
ATOM 1016 C CA . LEU A 1 129 ? 1.792 5.237 -2.756 1.00 88.69 129 LEU A CA 1
ATOM 1017 C C . LEU A 1 129 ? 0.470 4.565 -2.360 1.00 88.69 129 LEU A C 1
ATOM 1019 O O . LEU A 1 129 ? -0.020 4.804 -1.260 1.00 88.69 129 LEU A O 1
ATOM 1023 N N . ALA A 1 130 ? -0.082 3.692 -3.207 1.00 87.25 130 ALA A N 1
ATOM 1024 C CA . ALA A 1 130 ? -1.286 2.927 -2.883 1.00 87.25 130 ALA A CA 1
ATOM 1025 C C . ALA A 1 130 ? -1.057 1.952 -1.712 1.00 87.25 130 ALA A C 1
ATOM 1027 O O . ALA A 1 130 ? -1.900 1.834 -0.819 1.00 87.25 130 ALA A O 1
ATOM 1028 N N . MET A 1 131 ? 0.111 1.303 -1.669 1.00 87.06 131 MET A N 1
ATOM 1029 C CA . MET A 1 131 ? 0.492 0.417 -0.568 1.00 87.06 131 MET A CA 1
ATOM 1030 C C . MET A 1 131 ? 0.653 1.198 0.749 1.00 87.06 131 MET A C 1
ATOM 1032 O O . MET A 1 131 ? 0.098 0.800 1.771 1.00 87.06 131 MET A O 1
ATOM 1036 N N . ALA A 1 132 ? 1.322 2.356 0.716 1.00 88.75 132 ALA A N 1
ATOM 1037 C CA . ALA A 1 132 ? 1.447 3.244 1.872 1.00 88.75 132 ALA A CA 1
ATOM 1038 C C . ALA A 1 132 ? 0.078 3.751 2.358 1.00 88.75 132 ALA A C 1
ATOM 1040 O O . ALA A 1 132 ? -0.198 3.721 3.556 1.00 88.75 132 ALA A O 1
ATOM 1041 N N . GLY A 1 133 ? -0.809 4.142 1.437 1.00 89.00 133 GLY A N 1
ATOM 1042 C CA . GLY A 1 133 ? -2.186 4.522 1.760 1.00 89.00 133 GLY A CA 1
ATOM 1043 C C . GLY A 1 133 ? -2.966 3.396 2.445 1.00 89.00 133 GLY A C 1
ATOM 1044 O O . GLY A 1 133 ? -3.694 3.645 3.402 1.00 89.00 133 GLY A O 1
ATOM 1045 N N . SER A 1 134 ? -2.752 2.145 2.032 1.00 88.69 134 SER A N 1
ATOM 1046 C CA . SER A 1 134 ? -3.389 0.977 2.657 1.00 88.69 134 SER A CA 1
ATOM 1047 C C . SER A 1 134 ? -2.920 0.775 4.104 1.00 88.69 134 SER A C 1
ATOM 1049 O O . SER A 1 134 ? -3.741 0.520 4.984 1.00 88.69 134 SER A O 1
ATOM 1051 N N . CYS A 1 135 ? -1.631 0.986 4.394 1.00 89.44 135 CYS A N 1
ATOM 1052 C CA . CYS A 1 135 ? -1.118 0.974 5.769 1.00 89.44 135 CYS A CA 1
ATOM 1053 C C . CYS A 1 135 ? -1.749 2.073 6.639 1.00 89.44 135 CYS A C 1
ATOM 1055 O O . CYS A 1 135 ? -2.056 1.830 7.805 1.00 89.44 135 CYS A O 1
ATOM 1057 N N . VAL A 1 136 ? -1.994 3.263 6.081 1.00 91.88 136 VAL A N 1
ATOM 1058 C CA . VAL A 1 136 ? -2.676 4.353 6.800 1.00 91.88 136 VAL A CA 1
ATOM 1059 C C . VAL A 1 136 ? -4.105 3.958 7.181 1.00 91.88 136 VAL A C 1
ATOM 1061 O O . VAL A 1 136 ? -4.528 4.243 8.298 1.00 91.88 136 VAL A O 1
ATOM 1064 N N . VAL A 1 137 ? -4.832 3.251 6.309 1.00 90.62 137 VAL A N 1
ATOM 1065 C CA . VAL A 1 137 ? -6.182 2.740 6.620 1.00 90.62 137 VAL A CA 1
ATOM 1066 C C . VAL A 1 137 ? -6.149 1.747 7.786 1.00 90.62 137 VAL A C 1
ATOM 1068 O O . VAL A 1 137 ? -6.994 1.833 8.677 1.00 90.62 137 VAL A O 1
ATOM 1071 N N . ILE A 1 138 ? -5.152 0.854 7.829 1.00 90.94 138 ILE A N 1
ATOM 1072 C CA . ILE A 1 138 ? -4.961 -0.076 8.956 1.00 90.94 138 ILE A CA 1
ATOM 1073 C C . ILE A 1 138 ? -4.711 0.702 10.253 1.00 90.94 138 ILE A C 1
ATOM 1075 O O . ILE A 1 138 ? -5.347 0.427 11.269 1.00 90.94 138 ILE A O 1
ATOM 1079 N N . LEU A 1 139 ? -3.817 1.695 10.222 1.00 92.19 139 LEU A N 1
ATOM 1080 C CA . LEU A 1 139 ? -3.516 2.519 11.395 1.00 92.19 139 LEU A CA 1
ATOM 1081 C C . LEU A 1 139 ? -4.748 3.293 11.873 1.00 92.19 139 LEU A C 1
ATOM 1083 O O . LEU A 1 139 ? -5.030 3.305 13.068 1.00 92.19 139 LEU A O 1
ATOM 1087 N N . ALA A 1 140 ? -5.517 3.883 10.956 1.00 90.88 140 ALA A N 1
ATOM 1088 C CA . ALA A 1 140 ? -6.755 4.582 11.285 1.00 90.88 140 ALA A CA 1
ATOM 1089 C C . ALA A 1 140 ? -7.788 3.641 11.928 1.00 90.88 140 ALA A C 1
ATOM 1091 O O . ALA A 1 140 ? -8.362 3.981 12.963 1.00 90.88 140 ALA A O 1
ATOM 1092 N N . GLY A 1 141 ? -7.977 2.436 11.376 1.00 87.75 141 GLY A N 1
ATOM 1093 C CA . GLY A 1 141 ? -8.833 1.405 11.972 1.00 87.75 141 GLY A CA 1
ATOM 1094 C C . GLY A 1 141 ? -8.372 1.011 13.379 1.00 87.75 141 GLY A C 1
ATOM 1095 O O . GLY A 1 141 ? -9.182 0.965 14.305 1.00 87.75 141 GLY A O 1
ATOM 1096 N N . GLY A 1 142 ? -7.063 0.827 13.571 1.00 88.81 142 GLY A N 1
ATOM 1097 C CA . GLY A 1 142 ? -6.463 0.534 14.873 1.00 88.81 142 GLY A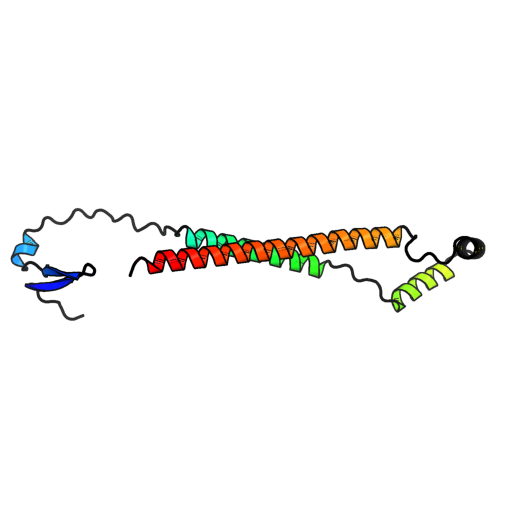 CA 1
ATOM 1098 C C . GLY A 1 142 ? -6.708 1.639 15.902 1.00 88.81 142 GLY A C 1
ATOM 1099 O O . GLY A 1 142 ? -7.126 1.348 17.021 1.00 88.81 142 GLY A O 1
ATOM 1100 N N . VAL A 1 143 ? -6.532 2.907 15.516 1.00 91.81 143 VAL A N 1
ATOM 1101 C CA . VAL A 1 143 ? -6.823 4.065 16.380 1.00 91.81 143 VAL A CA 1
ATOM 1102 C C . VAL A 1 143 ? -8.294 4.082 16.795 1.00 91.81 143 VAL A C 1
ATOM 1104 O O . VAL A 1 143 ? -8.585 4.260 17.977 1.00 91.81 143 VAL A O 1
ATOM 1107 N N . VAL A 1 144 ? -9.222 3.825 15.867 1.00 89.94 144 VAL A N 1
ATOM 1108 C CA . VAL A 1 144 ? -10.661 3.751 16.175 1.00 89.94 144 VAL A CA 1
ATOM 1109 C C . VAL A 1 144 ? -10.955 2.654 17.202 1.00 89.94 144 VAL A C 1
ATOM 1111 O O . VAL A 1 144 ? -11.677 2.910 18.167 1.00 89.94 144 VAL A O 1
ATOM 1114 N N . VAL A 1 145 ? -10.367 1.462 17.051 1.00 90.50 145 VAL A N 1
ATOM 1115 C CA . VAL A 1 145 ? -10.533 0.363 18.020 1.00 90.50 145 VAL A CA 1
ATOM 1116 C C . VAL A 1 145 ? -9.963 0.742 19.388 1.00 90.50 145 VAL A C 1
ATOM 1118 O O . VAL A 1 145 ? -10.628 0.538 20.402 1.00 90.50 145 VAL A O 1
ATOM 1121 N N . VAL A 1 146 ? -8.765 1.333 19.439 1.00 90.25 146 VAL A N 1
ATOM 1122 C CA . VAL A 1 146 ? -8.136 1.760 20.699 1.00 90.25 146 VAL A CA 1
ATOM 1123 C C . VAL A 1 146 ? -8.987 2.820 21.400 1.00 90.25 146 VAL A C 1
ATOM 1125 O O . VAL A 1 146 ? -9.277 2.680 22.588 1.00 90.25 146 VAL A O 1
ATOM 1128 N N . CYS A 1 147 ? -9.461 3.839 20.680 1.00 87.56 147 CYS A N 1
ATOM 1129 C CA . CYS A 1 147 ? -10.354 4.856 21.236 1.00 87.56 147 CYS A CA 1
ATOM 1130 C C . CYS A 1 147 ? -11.676 4.251 21.736 1.00 87.56 147 CYS A C 1
ATOM 1132 O O . CYS A 1 147 ? -12.154 4.616 22.815 1.00 87.56 147 CYS A O 1
ATOM 1134 N N . ALA A 1 148 ? -12.252 3.296 21.001 1.00 86.62 148 ALA A N 1
ATOM 1135 C CA . ALA A 1 148 ? -13.463 2.594 21.417 1.00 86.62 148 ALA A CA 1
ATOM 1136 C C . ALA A 1 148 ? -13.243 1.752 22.689 1.00 86.62 148 ALA A C 1
ATOM 1138 O O . ALA A 1 148 ? -14.091 1.737 23.579 1.00 86.62 148 ALA A O 1
ATOM 1139 N N . LEU A 1 149 ? -12.082 1.107 22.829 1.00 86.31 149 LEU A N 1
ATOM 1140 C CA . LEU A 1 149 ? -11.727 0.348 24.031 1.00 86.31 149 LEU A CA 1
ATOM 1141 C C . LEU A 1 149 ? -11.477 1.253 25.242 1.00 86.31 149 LEU A C 1
ATOM 1143 O O . LEU A 1 149 ? -11.923 0.935 26.343 1.00 86.31 149 LEU A O 1
ATOM 1147 N N . VAL A 1 150 ? -10.794 2.387 25.058 1.00 87.75 150 VAL A N 1
ATOM 1148 C CA . VAL A 1 150 ? -10.547 3.361 26.135 1.00 87.75 150 VAL A CA 1
ATOM 1149 C C . VAL A 1 150 ? -11.859 3.964 26.631 1.00 87.75 150 VAL A C 1
ATOM 1151 O O . VAL A 1 150 ? -12.086 4.031 27.838 1.00 87.75 150 VAL A O 1
ATOM 1154 N N . THR A 1 151 ? -12.749 4.359 25.716 1.00 83.38 151 THR A N 1
ATOM 1155 C CA . THR A 1 151 ? -14.073 4.884 26.082 1.00 83.38 151 THR A CA 1
ATOM 1156 C C . THR A 1 151 ? -14.910 3.831 26.801 1.00 83.38 151 THR A C 1
ATOM 1158 O O . THR A 1 151 ? -15.431 4.131 27.871 1.00 83.38 151 THR A O 1
ATOM 1161 N N . TYR A 1 152 ? -14.941 2.589 26.303 1.00 82.00 152 TYR A N 1
ATOM 1162 C CA . TYR A 1 152 ? -15.626 1.475 26.962 1.00 82.00 152 TYR A CA 1
ATOM 1163 C C . TYR A 1 152 ? -15.108 1.220 28.386 1.00 82.00 152 TYR A C 1
ATOM 1165 O O . TYR A 1 152 ? -15.904 1.112 29.320 1.00 82.00 152 TYR A O 1
ATOM 1173 N N . ARG A 1 153 ? -13.780 1.182 28.578 1.00 80.94 153 ARG A N 1
ATOM 1174 C CA . ARG A 1 153 ? -13.163 1.006 29.904 1.00 80.94 153 ARG A CA 1
ATOM 1175 C C . ARG A 1 153 ? -13.508 2.151 30.852 1.00 80.94 153 ARG A C 1
ATOM 1177 O O . ARG A 1 153 ? -13.851 1.891 31.999 1.00 80.94 153 ARG A O 1
ATOM 1184 N N . ASN A 1 154 ? -13.464 3.396 30.379 1.00 75.25 154 ASN A N 1
ATOM 1185 C CA . ASN A 1 154 ? -13.754 4.569 31.206 1.00 75.25 154 ASN A CA 1
ATOM 1186 C C . ASN A 1 154 ? -15.240 4.699 31.570 1.00 75.25 154 ASN A C 1
ATOM 1188 O O . ASN A 1 154 ? -15.554 5.208 32.644 1.00 75.25 154 ASN A O 1
ATOM 1192 N N . THR A 1 155 ? -16.158 4.251 30.710 1.00 67.69 155 THR A N 1
ATOM 1193 C CA . THR A 1 155 ? -17.592 4.212 31.039 1.00 67.69 155 THR A CA 1
ATOM 1194 C C . THR A 1 155 ? -17.948 3.023 31.924 1.00 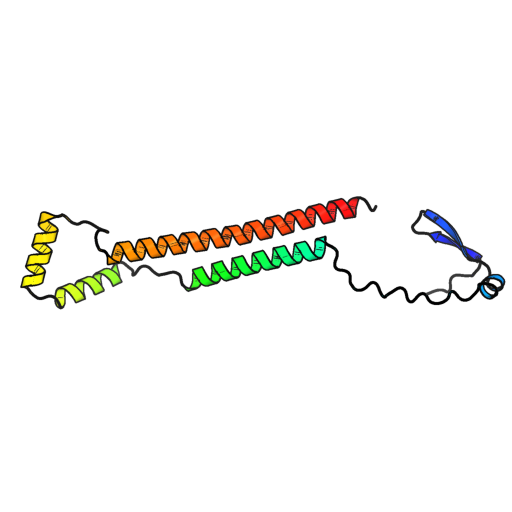67.69 155 THR A C 1
ATOM 1196 O O . THR A 1 155 ? -18.776 3.174 32.814 1.00 67.69 155 THR A O 1
ATOM 1199 N N . GLY A 1 156 ? -17.296 1.870 31.736 1.00 56.78 156 GLY A N 1
ATOM 1200 C CA . GLY A 1 156 ? -17.466 0.700 32.604 1.00 56.78 156 GLY A CA 1
ATOM 1201 C C . GLY A 1 156 ? -16.904 0.912 34.014 1.00 56.78 156 GLY A C 1
ATOM 1202 O O . GLY A 1 156 ? -17.495 0.452 34.981 1.00 56.78 156 GLY A O 1
ATOM 1203 N N . ALA A 1 157 ? -15.816 1.678 34.156 1.00 46.44 157 ALA A N 1
ATOM 1204 C CA . ALA A 1 157 ? -15.209 1.996 35.452 1.00 46.44 157 ALA A CA 1
ATOM 1205 C C . ALA A 1 157 ? -16.025 2.978 36.315 1.00 46.44 157 ALA A C 1
ATOM 1207 O O . ALA A 1 157 ? -15.762 3.092 37.504 1.00 46.44 157 ALA A O 1
ATOM 1208 N N . LYS A 1 158 ? -17.007 3.688 35.744 1.00 42.00 158 LYS A N 1
ATOM 1209 C CA . LYS A 1 158 ? -17.917 4.573 36.496 1.00 42.00 158 LYS A CA 1
ATOM 1210 C C . LYS A 1 158 ? -19.150 3.849 37.054 1.00 42.00 158 LYS A C 1
ATOM 1212 O O . LYS A 1 158 ? -19.995 4.500 37.657 1.00 42.00 158 LYS A O 1
ATOM 1217 N N . ALA A 1 159 ? -19.272 2.543 36.814 1.00 40.47 159 ALA A N 1
ATOM 1218 C CA . ALA A 1 159 ? -20.405 1.719 37.236 1.00 40.47 159 ALA A CA 1
ATOM 1219 C C . ALA A 1 159 ? -20.082 0.781 38.419 1.00 40.47 159 ALA A C 1
ATOM 1221 O O . ALA A 1 159 ? -20.869 -0.121 38.697 1.00 40.47 159 ALA A O 1
ATOM 1222 N N . HIS A 1 160 ? -18.948 0.985 39.098 1.00 36.38 160 HIS A N 1
ATOM 1223 C CA . HIS A 1 160 ? -18.569 0.277 40.323 1.00 36.38 160 HIS A CA 1
ATOM 1224 C C . HIS A 1 160 ? -18.418 1.250 41.487 1.00 36.38 160 HIS A C 1
ATOM 1226 O O . HIS A 1 160 ? -17.808 2.322 41.267 1.00 36.38 160 HIS A O 1
#

Radius of gyration: 37.08 Å; Cα contacts (8 Å, |Δi|>4): 84; chains: 1; bounding box: 81×37×95 Å

Nearest PDB structures (foldseek):
  8otz-assembly1_EY  TM=3.659E-01  e=4.741E+00  Bos taurus